Protein AF-A0A6I5ZPF4-F1 (afdb_monomer_lite)

Sequence (129 aa):
MEYKELKGLLEGSLQVRPANVLVYATSNRRHLVKEFFADRAPNAGGEVRLQDTVQEKLSLAERFGLTVIFPSPDQEQYLAIVGELARKAGLQMEPAELRRRALQWALYHNGASGRTARQFVDYLRGELE

Organism: NCBI:txid55779

Structure (mmCIF, N/CA/C/O backbone):
data_AF-A0A6I5ZPF4-F1
#
_entry.id   AF-A0A6I5ZPF4-F1
#
loop_
_atom_site.group_PDB
_atom_site.id
_atom_site.type_symbol
_atom_site.label_atom_id
_atom_site.label_alt_id
_atom_site.label_comp_id
_atom_site.label_asym_id
_atom_site.label_entity_id
_atom_site.label_seq_id
_atom_site.pdbx_PDB_ins_code
_atom_site.Cartn_x
_atom_site.Cartn_y
_atom_site.Cartn_z
_atom_site.occupancy
_atom_site.B_iso_or_equiv
_atom_site.auth_seq_id
_atom_site.auth_comp_id
_atom_site.auth_asym_id
_atom_site.auth_atom_id
_atom_site.pdbx_PDB_model_num
ATOM 1 N N . MET A 1 1 ? 18.914 -17.293 -15.588 1.00 48.62 1 MET A N 1
ATOM 2 C CA . MET A 1 1 ? 18.302 -17.122 -16.922 1.00 48.62 1 MET A CA 1
ATOM 3 C C . MET A 1 1 ? 17.202 -16.049 -16.964 1.00 48.62 1 MET A C 1
ATOM 5 O O . MET A 1 1 ? 16.633 -15.840 -18.013 1.00 48.62 1 MET A O 1
ATOM 9 N N . GLU A 1 2 ? 16.944 -15.269 -15.907 1.00 61.19 2 GLU A N 1
ATOM 10 C CA . GLU A 1 2 ? 15.644 -14.575 -15.781 1.00 61.19 2 GLU A CA 1
ATOM 11 C C . GLU A 1 2 ? 15.471 -13.220 -16.513 1.00 61.19 2 GLU A C 1
ATOM 13 O O . GLU A 1 2 ? 14.384 -12.916 -16.990 1.00 61.19 2 GLU A O 1
ATOM 18 N N . TYR A 1 3 ? 16.510 -12.379 -16.623 1.00 59.78 3 TYR A N 1
ATOM 19 C CA . TYR A 1 3 ? 16.335 -10.986 -17.086 1.00 59.78 3 TYR A CA 1
ATOM 20 C C . TYR A 1 3 ? 16.505 -10.792 -18.596 1.00 59.78 3 TYR A C 1
ATOM 22 O O . TYR A 1 3 ? 15.802 -9.978 -19.191 1.00 59.78 3 TYR A O 1
ATOM 30 N N . LYS A 1 4 ? 17.415 -11.537 -19.237 1.00 62.44 4 LYS A N 1
ATOM 31 C CA . LYS A 1 4 ? 17.685 -11.412 -20.683 1.00 62.44 4 LYS A CA 1
ATOM 32 C C . LYS A 1 4 ? 16.504 -11.877 -21.538 1.00 62.44 4 LYS A C 1
ATOM 34 O O . LYS A 1 4 ? 16.214 -11.259 -22.558 1.00 62.44 4 LYS A O 1
ATOM 39 N N . GLU A 1 5 ? 15.795 -12.907 -21.091 1.00 64.88 5 GLU A N 1
ATOM 40 C CA . GLU A 1 5 ? 14.594 -13.421 -21.759 1.00 64.88 5 GLU A CA 1
ATOM 41 C C . GLU A 1 5 ? 13.425 -12.434 -21.636 1.00 64.88 5 GLU A C 1
ATOM 43 O O . GLU A 1 5 ? 12.811 -12.072 -22.640 1.00 64.88 5 GLU A O 1
ATOM 48 N N . LEU A 1 6 ? 13.181 -11.905 -20.429 1.00 67.44 6 LEU A N 1
ATOM 49 C CA . LEU A 1 6 ? 12.163 -10.875 -20.193 1.00 67.44 6 LEU A CA 1
ATOM 50 C C . LEU A 1 6 ? 12.456 -9.589 -20.980 1.00 67.44 6 LEU A C 1
ATOM 52 O O . LEU A 1 6 ? 11.548 -8.964 -21.527 1.00 67.44 6 LEU A O 1
ATOM 56 N N . LYS A 1 7 ? 13.736 -9.215 -21.072 1.00 68.12 7 LYS A N 1
ATOM 57 C CA . LYS A 1 7 ? 14.212 -8.100 -21.890 1.00 68.12 7 LYS A CA 1
ATOM 58 C C . LYS A 1 7 ? 13.831 -8.326 -23.358 1.00 68.12 7 LYS A C 1
ATOM 60 O O . LYS A 1 7 ? 13.097 -7.510 -23.910 1.00 68.12 7 LYS A O 1
ATOM 65 N N . GLY A 1 8 ? 14.221 -9.456 -23.947 1.00 66.06 8 GLY A N 1
ATOM 66 C CA . GLY A 1 8 ? 13.899 -9.787 -25.339 1.00 66.06 8 GLY A CA 1
ATOM 67 C C . GLY A 1 8 ? 12.395 -9.848 -25.647 1.00 66.06 8 GLY A C 1
ATOM 68 O O . GLY A 1 8 ? 11.962 -9.417 -26.716 1.00 66.06 8 GLY A O 1
ATOM 69 N N . LEU A 1 9 ? 11.580 -10.294 -24.685 1.00 68.38 9 LEU A N 1
ATOM 70 C CA . LEU A 1 9 ? 10.116 -10.259 -24.784 1.00 68.38 9 LEU A CA 1
ATOM 71 C C . LEU A 1 9 ? 9.555 -8.828 -24.798 1.00 68.38 9 LEU A C 1
ATOM 73 O O . LEU A 1 9 ? 8.663 -8.528 -25.588 1.00 68.38 9 LEU A O 1
ATOM 77 N N . LEU A 1 10 ? 10.074 -7.929 -23.955 1.00 70.06 10 LEU A N 1
ATOM 78 C CA . LEU A 1 10 ? 9.630 -6.528 -23.900 1.00 70.06 10 LEU A CA 1
ATOM 79 C C . LEU A 1 10 ? 10.082 -5.701 -25.111 1.00 70.06 10 LEU A C 1
ATOM 81 O O . LEU A 1 10 ? 9.389 -4.764 -25.494 1.00 70.06 10 LEU A O 1
ATOM 85 N N . GLU A 1 11 ? 11.224 -6.045 -25.709 1.00 66.69 11 GLU A N 1
ATOM 86 C CA . GLU A 1 11 ? 11.737 -5.440 -26.951 1.00 66.69 11 GLU A CA 1
ATOM 87 C C . GLU A 1 11 ? 10.955 -5.869 -28.196 1.00 66.69 11 GLU A C 1
ATOM 89 O O . GLU A 1 11 ? 11.092 -5.248 -29.246 1.00 66.69 11 GLU A O 1
ATOM 94 N N . GLY A 1 12 ? 10.173 -6.949 -28.103 1.00 59.12 12 GLY A N 1
ATOM 95 C CA . GLY A 1 12 ? 9.539 -7.572 -29.261 1.00 59.12 12 GLY A CA 1
ATOM 96 C C . GLY A 1 12 ? 10.537 -8.209 -30.238 1.00 59.12 12 GLY A C 1
ATOM 97 O O . GLY A 1 12 ? 10.170 -8.514 -31.369 1.00 59.12 12 GLY A O 1
ATOM 98 N N . SER A 1 13 ? 11.797 -8.402 -29.823 1.00 56.91 13 SER A N 1
ATOM 99 C CA . SER A 1 13 ? 12.874 -8.925 -30.675 1.00 56.91 13 SER A CA 1
ATOM 100 C C . SER A 1 13 ? 12.805 -10.441 -30.856 1.00 56.91 13 SER A C 1
ATOM 102 O O . SER A 1 13 ? 13.261 -10.953 -31.874 1.00 56.91 13 SER A O 1
ATOM 104 N N . LEU A 1 14 ? 12.205 -11.158 -29.897 1.00 58.59 14 LEU A N 1
ATOM 105 C CA . LEU A 1 14 ? 11.937 -12.595 -30.009 1.00 58.59 14 LEU A CA 1
ATOM 106 C C . LEU A 1 14 ? 10.555 -12.909 -30.600 1.00 58.59 14 LEU A C 1
ATOM 108 O O . LEU A 1 14 ? 10.432 -13.892 -31.325 1.00 58.59 14 LEU A O 1
ATOM 112 N N . GLN A 1 15 ? 9.525 -12.103 -30.308 1.00 58.88 15 GLN A N 1
ATOM 113 C CA . GLN A 1 15 ? 8.162 -12.246 -30.843 1.00 58.88 15 GLN A CA 1
ATOM 114 C C . GLN A 1 15 ? 7.431 -10.895 -30.840 1.00 58.88 15 GLN A C 1
ATOM 116 O O . GLN A 1 15 ? 7.623 -10.087 -29.934 1.00 58.88 15 GLN A O 1
ATOM 121 N N . VAL A 1 16 ? 6.544 -10.664 -31.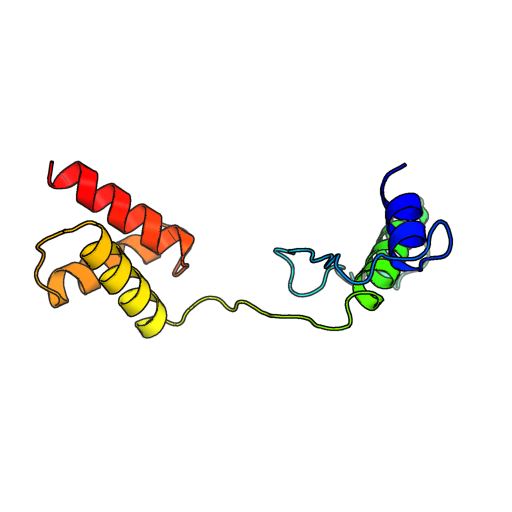816 1.00 63.25 16 VAL A N 1
ATOM 122 C CA . VAL A 1 16 ? 5.677 -9.473 -31.850 1.00 63.25 16 VAL A CA 1
ATOM 123 C C . VAL A 1 16 ? 4.739 -9.489 -30.641 1.00 63.25 16 VAL A C 1
ATOM 125 O O . VAL A 1 16 ? 4.007 -10.456 -30.431 1.00 63.25 16 VAL A O 1
ATOM 128 N N . ARG A 1 17 ? 4.729 -8.408 -29.852 1.00 67.06 17 ARG A N 1
ATOM 129 C CA . ARG A 1 17 ? 3.822 -8.272 -28.706 1.00 67.06 17 ARG A CA 1
ATOM 130 C C . ARG A 1 17 ? 2.364 -8.175 -29.195 1.00 67.06 17 ARG A C 1
ATOM 132 O O . ARG A 1 17 ? 2.059 -7.255 -29.955 1.00 67.06 17 ARG A O 1
ATOM 139 N N . PRO A 1 18 ? 1.451 -9.064 -28.757 1.00 78.38 18 PRO A N 1
ATOM 140 C CA . PRO A 1 18 ? 0.046 -9.003 -29.153 1.00 78.38 18 PRO A CA 1
ATOM 141 C C . PRO A 1 18 ? -0.616 -7.692 -28.709 1.00 78.38 18 PRO A C 1
ATOM 143 O O . PRO A 1 18 ? -0.362 -7.205 -27.605 1.00 78.38 18 PRO A O 1
ATOM 146 N N . ALA A 1 19 ? -1.512 -7.146 -29.538 1.00 79.31 19 ALA A N 1
ATOM 147 C CA . ALA A 1 19 ? -2.177 -5.862 -29.279 1.00 79.31 19 ALA A CA 1
ATOM 148 C C . ALA A 1 19 ? -3.059 -5.856 -28.012 1.00 79.31 19 ALA A C 1
ATOM 150 O O . ALA A 1 19 ? -3.346 -4.802 -27.453 1.00 79.31 19 ALA A O 1
ATOM 151 N N . ASN A 1 20 ? -3.476 -7.030 -27.541 1.00 87.44 20 ASN A N 1
ATOM 152 C CA . ASN A 1 20 ? -4.338 -7.227 -26.378 1.00 87.44 20 ASN A CA 1
ATOM 153 C C . ASN A 1 20 ? -3.571 -7.585 -25.089 1.00 87.44 20 ASN A C 1
ATOM 155 O O . ASN A 1 20 ? -4.193 -8.019 -24.121 1.00 87.44 20 ASN A O 1
ATOM 159 N N . VAL A 1 21 ? -2.240 -7.435 -25.058 1.00 82.06 21 VAL A N 1
ATOM 160 C CA . VAL A 1 21 ? -1.409 -7.808 -23.900 1.00 82.06 21 VAL A CA 1
ATOM 161 C C . VAL A 1 21 ? -0.723 -6.590 -23.274 1.00 82.06 21 VAL A C 1
ATOM 163 O O . VAL A 1 21 ? 0.135 -5.934 -23.879 1.00 82.06 21 VAL A O 1
ATOM 166 N N . LEU A 1 22 ? -1.038 -6.332 -22.000 1.00 82.44 22 LEU A N 1
ATOM 167 C CA . LEU A 1 22 ? -0.370 -5.332 -21.167 1.00 82.44 22 LEU A CA 1
ATOM 168 C C . LEU A 1 22 ? 0.560 -6.001 -20.146 1.00 82.44 22 LEU A C 1
ATOM 170 O O . LEU A 1 22 ? 0.116 -6.805 -19.334 1.00 82.44 22 LEU A O 1
ATOM 174 N N . VAL A 1 23 ? 1.843 -5.635 -20.164 1.00 80.81 23 VAL A N 1
ATOM 175 C CA . VAL A 1 23 ? 2.817 -6.029 -19.138 1.00 80.81 23 VAL A CA 1
ATOM 176 C C . VAL A 1 23 ? 3.000 -4.867 -18.169 1.00 80.81 23 VAL A C 1
ATOM 178 O O . VAL A 1 23 ? 3.311 -3.755 -18.597 1.00 80.81 23 VAL A O 1
ATOM 181 N N . TYR A 1 24 ? 2.832 -5.126 -16.875 1.00 84.81 24 TYR A N 1
ATOM 182 C CA . TYR A 1 24 ? 3.158 -4.193 -15.800 1.00 84.81 24 TYR A CA 1
ATOM 183 C C . TYR A 1 24 ? 4.012 -4.897 -14.746 1.00 84.81 24 TYR A C 1
ATOM 185 O O . TYR A 1 24 ? 3.944 -6.114 -14.581 1.00 84.81 24 TYR A O 1
ATOM 193 N N . ALA A 1 25 ? 4.820 -4.123 -14.032 1.00 82.25 25 ALA A N 1
ATOM 194 C CA . ALA A 1 25 ? 5.645 -4.603 -12.935 1.00 82.25 25 ALA A CA 1
ATOM 195 C C . ALA A 1 25 ? 5.453 -3.690 -11.722 1.00 82.25 25 ALA A C 1
ATOM 197 O O . ALA A 1 25 ? 5.259 -2.484 -11.864 1.00 82.25 25 ALA A O 1
ATOM 198 N N . THR A 1 26 ? 5.513 -4.261 -10.522 1.00 82.75 26 THR A N 1
ATOM 199 C CA . THR A 1 26 ? 5.438 -3.511 -9.262 1.00 82.75 26 THR A CA 1
ATOM 200 C C . THR A 1 26 ? 6.773 -3.580 -8.535 1.00 82.75 26 THR A C 1
ATOM 202 O O . THR A 1 26 ? 7.372 -4.650 -8.450 1.00 82.75 26 THR A O 1
ATOM 205 N N . SER A 1 27 ? 7.219 -2.466 -7.959 1.00 75.69 27 SER A N 1
ATOM 206 C CA . SER A 1 27 ? 8.454 -2.388 -7.174 1.00 75.69 27 SER A CA 1
ATOM 207 C C . SER A 1 27 ? 8.194 -1.674 -5.852 1.00 75.69 27 SER A C 1
ATOM 209 O O . SER A 1 27 ? 7.604 -0.599 -5.829 1.00 75.69 27 SER A O 1
ATOM 211 N N . ASN A 1 28 ? 8.707 -2.232 -4.752 1.00 69.00 28 ASN A N 1
ATOM 212 C CA . ASN A 1 28 ? 8.723 -1.563 -3.443 1.00 69.00 28 ASN A CA 1
ATOM 213 C C . ASN A 1 28 ? 9.859 -0.531 -3.314 1.00 69.00 28 ASN A C 1
ATOM 215 O O . ASN A 1 28 ? 10.077 0.026 -2.240 1.00 69.00 28 ASN A O 1
ATOM 219 N N . ARG A 1 29 ? 10.632 -0.298 -4.381 1.00 63.38 29 ARG A N 1
ATOM 220 C CA . ARG A 1 29 ? 11.712 0.690 -4.418 1.00 63.38 29 ARG A CA 1
ATOM 221 C C . ARG A 1 29 ? 11.370 1.785 -5.421 1.00 63.38 29 ARG A C 1
ATOM 223 O O . ARG A 1 29 ? 11.112 1.481 -6.584 1.00 63.38 29 ARG A O 1
ATOM 230 N N . ARG A 1 30 ? 11.421 3.043 -4.957 1.00 54.84 30 ARG A N 1
ATOM 231 C CA . ARG A 1 30 ? 11.175 4.267 -5.749 1.00 54.84 30 ARG A CA 1
ATOM 232 C C . ARG A 1 30 ? 12.116 4.379 -6.959 1.00 54.84 30 ARG A C 1
ATOM 234 O O . ARG A 1 30 ? 11.716 4.889 -7.994 1.00 54.84 30 ARG A O 1
ATOM 241 N N . HIS A 1 31 ? 13.320 3.825 -6.835 1.00 56.28 31 HIS A N 1
ATOM 242 C CA . HIS A 1 31 ? 14.228 3.540 -7.941 1.00 56.28 31 HIS A CA 1
ATOM 243 C C . HIS A 1 31 ? 14.458 2.026 -7.970 1.00 56.28 31 HIS A C 1
ATOM 245 O O . HIS A 1 31 ? 14.769 1.438 -6.931 1.00 56.28 31 HIS A O 1
ATOM 251 N N . LEU A 1 32 ? 14.314 1.371 -9.129 1.00 50.59 32 LEU A N 1
ATOM 252 C CA . LEU A 1 32 ? 14.584 -0.074 -9.261 1.00 50.59 32 LEU A CA 1
ATOM 253 C C . LEU A 1 32 ? 16.038 -0.435 -8.869 1.00 50.59 32 LEU A C 1
ATOM 255 O O . LEU A 1 32 ? 16.345 -1.589 -8.558 1.00 50.59 32 LEU A O 1
ATOM 259 N N . VAL A 1 33 ? 16.911 0.573 -8.837 1.00 48.94 33 VAL A N 1
ATOM 260 C CA . VAL A 1 33 ? 18.353 0.511 -8.623 1.00 48.94 33 VAL A CA 1
ATOM 261 C C . VAL A 1 33 ? 18.746 1.509 -7.522 1.00 48.94 33 VAL A C 1
ATOM 263 O O . VAL A 1 33 ? 18.282 2.645 -7.531 1.00 48.94 33 VAL A O 1
ATOM 266 N N . LYS A 1 34 ? 19.591 1.095 -6.566 1.00 45.47 34 LYS A N 1
ATOM 267 C CA . LYS A 1 34 ? 20.326 2.023 -5.688 1.00 45.47 34 LYS A CA 1
ATOM 268 C C . LYS A 1 34 ? 21.628 2.389 -6.400 1.00 45.47 34 LYS A C 1
ATOM 270 O O . LYS A 1 34 ? 22.373 1.474 -6.724 1.00 45.47 34 LYS A O 1
ATOM 275 N N . G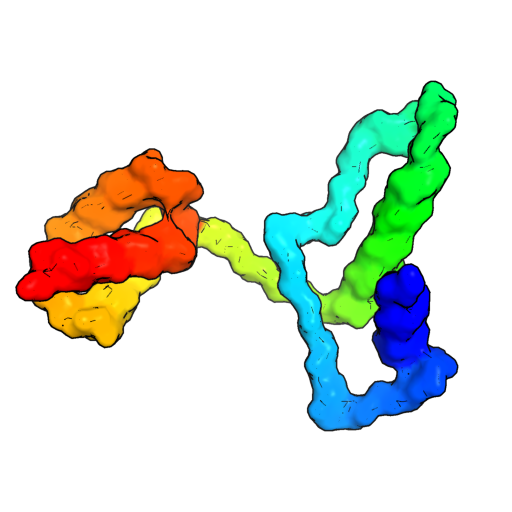LU A 1 35 ? 21.912 3.671 -6.588 1.00 48.97 35 GLU A N 1
ATOM 276 C CA . GLU A 1 35 ? 23.285 4.135 -6.814 1.00 48.97 35 GLU A CA 1
ATOM 277 C C . GLU A 1 35 ? 23.960 4.215 -5.437 1.00 48.97 35 GLU A C 1
ATOM 279 O O . GLU A 1 35 ? 23.513 4.981 -4.577 1.00 48.97 35 GLU A O 1
ATOM 284 N N . PHE A 1 36 ? 24.977 3.395 -5.163 1.00 51.78 36 PHE A N 1
ATOM 285 C CA . PHE A 1 36 ? 25.789 3.576 -3.962 1.00 51.78 36 PHE A CA 1
ATOM 286 C C . PHE A 1 36 ? 26.978 4.474 -4.299 1.00 51.78 36 PHE A C 1
ATOM 288 O O . PHE A 1 36 ? 27.628 4.316 -5.324 1.00 51.78 36 PHE A O 1
ATOM 295 N N . PHE A 1 37 ? 27.322 5.402 -3.405 1.00 44.16 37 PHE A N 1
ATOM 296 C CA . PHE A 1 37 ? 28.518 6.241 -3.566 1.00 44.16 37 PHE A CA 1
ATOM 297 C C . PHE A 1 37 ? 29.825 5.425 -3.656 1.00 44.16 37 PHE A C 1
ATOM 299 O O . PHE A 1 37 ? 30.808 5.924 -4.196 1.00 44.16 37 PHE A O 1
ATOM 306 N N . ALA A 1 38 ? 29.819 4.173 -3.180 1.00 51.84 38 ALA A N 1
ATOM 307 C CA . ALA A 1 38 ? 30.915 3.218 -3.344 1.00 51.84 38 ALA A CA 1
ATOM 308 C C . ALA A 1 38 ? 31.118 2.768 -4.806 1.00 51.84 38 ALA A C 1
ATOM 310 O O . ALA A 1 38 ? 32.249 2.507 -5.191 1.00 51.84 38 ALA A O 1
ATOM 311 N N . ASP A 1 39 ? 30.078 2.798 -5.651 1.00 48.78 39 ASP A N 1
ATOM 312 C CA . ASP A 1 39 ? 30.163 2.419 -7.074 1.00 48.78 39 ASP A CA 1
ATOM 313 C C . ASP A 1 39 ? 31.017 3.399 -7.910 1.00 48.78 39 ASP A C 1
ATOM 315 O O . ASP A 1 39 ? 31.287 3.147 -9.083 1.00 48.78 39 ASP A O 1
ATOM 319 N N . ARG A 1 40 ? 31.432 4.536 -7.327 1.00 49.00 40 ARG A N 1
ATOM 320 C CA . ARG A 1 40 ? 32.317 5.533 -7.957 1.00 49.00 40 ARG A CA 1
ATOM 321 C C . ARG A 1 40 ? 33.796 5.344 -7.613 1.00 49.00 40 ARG A C 1
ATOM 323 O O . ARG A 1 40 ? 34.625 6.066 -8.165 1.00 49.00 40 ARG A O 1
ATOM 330 N N . ALA A 1 41 ? 34.139 4.425 -6.709 1.00 48.53 41 ALA A N 1
ATOM 331 C CA . ALA A 1 41 ? 35.526 4.126 -6.382 1.00 48.53 41 ALA A CA 1
ATOM 332 C C . ALA A 1 41 ? 36.007 2.957 -7.257 1.00 48.53 41 ALA A C 1
ATOM 334 O O . ALA A 1 41 ? 35.456 1.864 -7.158 1.00 48.53 41 ALA A O 1
ATOM 335 N N . PRO A 1 42 ? 37.021 3.141 -8.120 1.00 46.31 42 PRO A N 1
ATOM 336 C CA . PRO A 1 42 ? 37.650 2.001 -8.753 1.00 46.31 42 PRO A CA 1
ATOM 337 C C . PRO A 1 42 ? 38.393 1.250 -7.645 1.00 46.31 42 PRO A C 1
ATOM 339 O O . PRO A 1 42 ? 39.157 1.869 -6.904 1.00 46.31 42 PRO A O 1
ATOM 342 N N . ASN A 1 43 ? 38.206 -0.067 -7.573 1.00 51.25 43 ASN A N 1
ATOM 343 C CA . ASN A 1 43 ? 39.045 -1.040 -6.857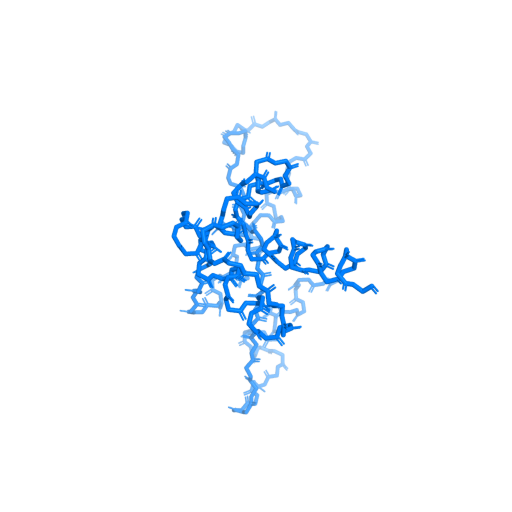 1.00 51.25 43 ASN A CA 1
ATOM 344 C C . ASN A 1 43 ? 38.469 -1.604 -5.542 1.00 51.25 43 ASN A C 1
ATOM 346 O O . ASN A 1 43 ? 39.013 -1.353 -4.467 1.00 51.25 43 ASN A O 1
ATOM 350 N N . ALA A 1 44 ? 37.513 -2.535 -5.632 1.00 47.31 44 ALA A N 1
ATOM 351 C CA . ALA A 1 44 ? 37.433 -3.641 -4.672 1.00 47.31 44 ALA A CA 1
ATOM 352 C C . ALA A 1 44 ? 36.867 -4.940 -5.285 1.00 47.31 44 ALA A C 1
ATOM 354 O O . ALA A 1 44 ? 35.747 -5.342 -5.000 1.00 47.31 44 ALA A O 1
ATOM 355 N N . GLY A 1 45 ? 37.660 -5.626 -6.122 1.00 46.59 45 GLY A N 1
ATOM 356 C CA . GLY A 1 45 ? 37.775 -7.102 -6.200 1.00 46.59 45 GLY A CA 1
ATOM 357 C C . GLY A 1 45 ? 36.546 -8.014 -6.407 1.00 46.59 45 GLY A C 1
ATOM 358 O O . GLY A 1 45 ? 36.720 -9.229 -6.451 1.00 46.59 45 GLY A O 1
ATOM 359 N N . GLY A 1 46 ? 35.328 -7.489 -6.547 1.00 49.16 46 GLY A N 1
ATOM 360 C CA . GLY A 1 46 ? 34.088 -8.268 -6.685 1.00 49.16 46 GLY A CA 1
ATOM 361 C C . GLY A 1 46 ? 32.885 -7.478 -7.225 1.00 49.16 46 GLY A C 1
ATOM 362 O O . GLY A 1 46 ? 31.802 -8.041 -7.376 1.00 49.16 46 GLY A O 1
ATOM 363 N N . GLU A 1 47 ? 33.073 -6.194 -7.547 1.00 51.47 47 GLU A N 1
ATOM 364 C CA . GLU A 1 47 ? 32.017 -5.217 -7.869 1.00 51.47 47 GLU A CA 1
ATOM 365 C C . GLU A 1 47 ? 31.456 -5.309 -9.297 1.00 51.47 47 GLU A C 1
ATOM 367 O O . GLU A 1 47 ? 30.326 -4.881 -9.531 1.00 51.47 47 GLU A O 1
ATOM 372 N N . VAL A 1 48 ? 32.176 -5.929 -10.241 1.00 52.44 48 VAL A N 1
ATOM 373 C CA . VAL A 1 48 ? 31.764 -6.001 -11.661 1.00 52.44 48 VAL A CA 1
ATOM 374 C C . VAL A 1 48 ? 30.370 -6.627 -11.816 1.00 52.44 48 VAL A C 1
ATOM 376 O O . VAL A 1 48 ? 29.504 -6.074 -12.485 1.00 52.44 48 VAL A O 1
ATOM 379 N N . ARG A 1 49 ? 30.086 -7.722 -11.093 1.00 54.47 49 ARG A N 1
ATOM 380 C CA . ARG A 1 49 ? 28.769 -8.388 -11.146 1.00 54.47 49 ARG A CA 1
ATOM 381 C C . ARG A 1 49 ? 27.638 -7.541 -10.553 1.00 54.47 49 ARG A C 1
ATOM 383 O O . ARG A 1 49 ? 26.481 -7.705 -10.945 1.00 54.47 49 ARG A O 1
ATOM 390 N N . LEU A 1 50 ? 27.945 -6.671 -9.590 1.00 54.62 50 LEU A N 1
ATOM 391 C CA . LEU A 1 50 ? 26.957 -5.798 -8.960 1.00 54.62 50 LEU A CA 1
ATOM 392 C C . LEU A 1 50 ? 26.581 -4.651 -9.906 1.00 54.62 50 LEU A C 1
ATOM 394 O O . LEU A 1 50 ? 25.391 -4.406 -10.103 1.00 54.62 50 LEU A O 1
ATOM 398 N N . GLN A 1 51 ? 27.578 -4.026 -10.542 1.00 58.22 51 GLN A N 1
ATOM 399 C CA . GLN A 1 51 ? 27.380 -2.984 -11.554 1.00 58.22 51 GLN A CA 1
ATOM 400 C C . GLN A 1 51 ? 26.631 -3.513 -12.787 1.00 58.22 51 GLN A C 1
ATOM 402 O O . GLN A 1 51 ? 25.681 -2.869 -13.235 1.00 58.22 51 GLN A O 1
ATOM 407 N N . ASP A 1 52 ? 26.949 -4.723 -13.259 1.00 60.59 52 ASP A N 1
ATOM 408 C CA . ASP A 1 52 ? 26.207 -5.386 -14.343 1.00 60.59 52 ASP A CA 1
ATOM 409 C C . ASP A 1 52 ? 24.730 -5.597 -13.970 1.00 60.59 52 ASP A C 1
ATOM 411 O O . ASP A 1 52 ? 23.822 -5.277 -14.737 1.00 60.59 52 ASP A O 1
ATOM 415 N N . THR A 1 53 ? 24.463 -6.063 -12.744 1.00 63.56 53 THR A N 1
ATOM 416 C CA . THR A 1 53 ? 23.092 -6.279 -12.242 1.00 63.56 53 THR A CA 1
ATOM 417 C C . THR A 1 53 ? 22.307 -4.967 -12.133 1.00 63.56 53 THR A C 1
ATOM 419 O O . THR A 1 53 ? 21.090 -4.931 -12.339 1.00 63.56 53 THR A O 1
ATOM 422 N N . VAL A 1 54 ? 22.989 -3.880 -11.772 1.00 64.62 54 VAL A N 1
ATOM 423 C CA . VAL A 1 54 ? 22.432 -2.527 -11.690 1.00 64.62 54 VAL A CA 1
ATOM 424 C C . VAL A 1 54 ? 22.060 -2.020 -13.084 1.00 64.62 54 VAL A C 1
ATOM 426 O O . VAL A 1 54 ? 20.912 -1.616 -13.290 1.00 64.62 54 VAL A O 1
ATOM 429 N N . GLN A 1 55 ? 22.982 -2.093 -14.045 1.00 64.44 55 GLN A N 1
ATOM 430 C CA . GLN A 1 55 ? 22.730 -1.653 -15.416 1.00 64.44 55 GLN A CA 1
ATOM 431 C C . GLN A 1 55 ? 21.638 -2.482 -16.102 1.00 64.44 55 GLN A C 1
ATOM 433 O O . GLN A 1 55 ? 20.772 -1.921 -16.776 1.00 64.44 55 GLN A O 1
ATOM 438 N N . GLU A 1 56 ? 21.598 -3.800 -15.881 1.00 65.94 56 GLU A N 1
ATOM 439 C CA . GLU A 1 56 ? 20.538 -4.653 -16.427 1.00 65.94 56 GLU A CA 1
ATOM 440 C C . GLU A 1 56 ? 19.148 -4.244 -15.908 1.00 65.94 56 GLU A C 1
ATOM 442 O O . GLU A 1 56 ? 18.216 -4.111 -16.707 1.00 65.94 56 GLU A O 1
ATOM 447 N N . LYS A 1 57 ? 19.004 -3.956 -14.605 1.00 67.75 57 LYS A N 1
ATOM 448 C CA . LYS A 1 57 ? 17.741 -3.483 -14.003 1.00 67.75 57 LYS A CA 1
ATOM 449 C C . LYS A 1 57 ? 17.318 -2.109 -14.506 1.00 67.75 57 LYS A C 1
ATOM 451 O O . LYS A 1 57 ? 16.124 -1.894 -14.716 1.00 67.75 57 LYS A O 1
ATOM 456 N N . LEU A 1 58 ? 18.272 -1.200 -14.704 1.00 70.31 58 LEU A N 1
ATOM 457 C CA . LEU A 1 58 ? 18.004 0.119 -15.273 1.00 70.31 58 LEU A CA 1
ATOM 458 C C . LEU A 1 58 ? 17.464 -0.021 -16.706 1.00 70.31 58 LEU A C 1
ATOM 460 O O . LEU A 1 58 ? 16.393 0.496 -17.012 1.00 70.31 58 LEU A O 1
ATOM 464 N N . SER A 1 59 ? 18.122 -0.849 -17.527 1.00 71.06 59 SER A N 1
ATOM 465 C CA . SER A 1 59 ? 17.716 -1.112 -18.918 1.00 71.06 59 SER A CA 1
ATOM 466 C C . SER A 1 59 ? 16.351 -1.803 -19.054 1.00 71.06 59 SER A C 1
ATOM 468 O O . SER A 1 59 ? 15.715 -1.741 -20.109 1.00 71.06 59 SER A O 1
ATOM 470 N N . LEU A 1 60 ? 15.901 -2.496 -18.001 1.00 72.38 60 LEU A N 1
ATOM 471 C CA . LEU A 1 60 ? 14.561 -3.070 -17.917 1.00 72.38 60 LEU A CA 1
ATOM 472 C C . LEU A 1 60 ? 13.528 -2.007 -17.520 1.00 72.38 60 LEU A C 1
ATOM 474 O O . LEU A 1 60 ? 12.456 -1.953 -18.117 1.00 72.38 60 LEU A O 1
ATOM 478 N N . ALA A 1 61 ? 13.845 -1.165 -16.532 1.00 72.56 61 ALA A N 1
ATOM 479 C CA . ALA A 1 61 ? 12.957 -0.108 -16.053 1.00 72.56 61 ALA A CA 1
ATOM 480 C C . ALA A 1 61 ? 12.618 0.911 -17.155 1.00 72.56 61 ALA A C 1
ATOM 482 O O . ALA A 1 61 ? 11.459 1.294 -17.283 1.00 72.56 61 ALA A O 1
ATOM 483 N N . GLU A 1 62 ? 13.589 1.273 -18.001 1.00 73.88 62 GLU A N 1
ATOM 484 C CA . GLU A 1 62 ? 13.406 2.191 -19.140 1.00 73.88 62 GLU A CA 1
ATOM 485 C C . GLU A 1 62 ? 12.362 1.715 -20.170 1.00 73.88 62 GLU A C 1
ATOM 487 O O . GLU A 1 62 ? 11.845 2.516 -20.944 1.00 73.88 62 GLU A O 1
ATOM 492 N N . ARG A 1 63 ? 11.997 0.425 -20.172 1.00 78.19 63 ARG A N 1
ATOM 493 C CA . ARG A 1 63 ? 10.984 -0.144 -21.087 1.00 78.19 63 ARG A CA 1
ATOM 494 C C . ARG A 1 63 ? 9.556 0.041 -20.602 1.00 78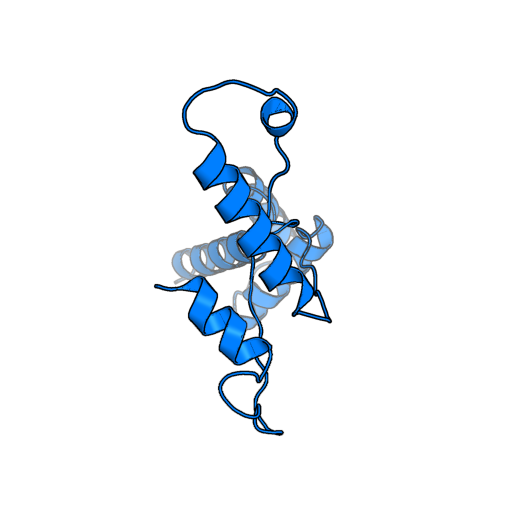.19 63 ARG A C 1
ATOM 496 O O . ARG A 1 63 ? 8.611 -0.200 -21.354 1.00 78.19 63 ARG A O 1
ATOM 503 N N . PHE A 1 64 ? 9.384 0.453 -19.353 1.00 79.19 64 PHE A N 1
ATOM 504 C CA . PHE A 1 64 ? 8.088 0.812 -18.807 1.00 79.19 64 PHE A CA 1
ATOM 505 C C . PHE A 1 64 ? 7.889 2.318 -18.988 1.00 79.19 64 PHE A C 1
ATOM 507 O O . PHE A 1 64 ? 8.272 3.121 -18.144 1.00 79.19 64 PHE A O 1
ATOM 514 N N . GLY A 1 65 ? 7.264 2.701 -20.106 1.00 79.81 65 GLY A N 1
ATOM 515 C CA . GLY A 1 65 ? 7.035 4.110 -20.462 1.00 79.81 65 GLY A CA 1
ATOM 516 C C . GLY A 1 65 ? 6.066 4.869 -19.543 1.00 79.81 65 GLY A C 1
ATOM 517 O O . GLY A 1 65 ? 5.956 6.086 -19.650 1.00 79.81 65 GLY A O 1
ATOM 518 N N . LEU A 1 66 ? 5.372 4.176 -18.634 1.00 84.00 66 LEU A N 1
ATOM 519 C CA . LEU A 1 66 ? 4.517 4.778 -17.613 1.00 84.00 66 LEU A CA 1
ATOM 520 C C . LEU A 1 66 ? 4.902 4.244 -16.234 1.00 84.00 66 LEU A C 1
ATOM 522 O O . LEU A 1 66 ? 4.904 3.036 -16.005 1.00 84.00 66 LEU A O 1
ATOM 526 N N . THR A 1 67 ? 5.162 5.162 -15.305 1.00 83.31 67 THR A N 1
ATOM 527 C CA . THR A 1 67 ? 5.424 4.846 -13.898 1.00 83.31 67 THR A CA 1
ATOM 528 C C . THR A 1 67 ? 4.344 5.470 -13.024 1.00 83.31 67 THR A C 1
ATOM 530 O O . THR A 1 67 ? 4.137 6.681 -13.055 1.00 83.31 67 THR A O 1
ATOM 533 N N . VAL A 1 68 ? 3.674 4.642 -12.219 1.00 86.31 68 VAL A N 1
ATOM 534 C CA . VAL A 1 68 ? 2.681 5.077 -11.227 1.00 86.31 68 VAL A CA 1
ATOM 535 C C . VAL A 1 68 ? 3.269 4.885 -9.834 1.00 86.31 68 VAL A C 1
ATOM 537 O O . VAL A 1 68 ? 3.735 3.797 -9.496 1.00 86.31 68 VAL A O 1
ATOM 540 N N . ILE A 1 69 ? 3.264 5.947 -9.029 1.00 85.88 69 ILE A N 1
ATOM 541 C CA . ILE A 1 69 ? 3.872 5.957 -7.696 1.00 85.88 69 ILE A CA 1
ATOM 542 C C . ILE A 1 69 ? 2.773 5.940 -6.636 1.00 85.88 69 ILE A C 1
ATOM 544 O O . ILE A 1 69 ? 1.840 6.737 -6.688 1.00 8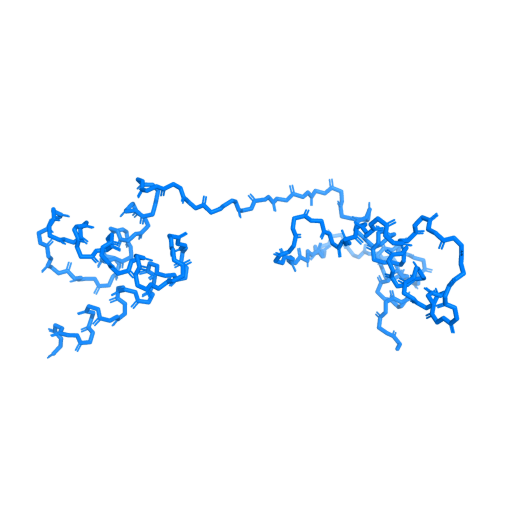5.88 69 ILE A O 1
ATOM 548 N N . PHE A 1 70 ? 2.935 5.070 -5.640 1.00 86.50 70 PHE A N 1
ATOM 549 C CA . PHE A 1 70 ? 2.067 4.985 -4.468 1.00 86.50 70 PHE A CA 1
ATOM 550 C C . PHE A 1 70 ? 2.836 5.492 -3.239 1.00 86.50 70 PHE A C 1
ATOM 552 O O . PHE A 1 70 ? 3.576 4.716 -2.629 1.00 86.50 70 PHE A O 1
ATOM 559 N N . PRO A 1 71 ? 2.761 6.795 -2.903 1.00 87.19 71 PRO A N 1
ATOM 560 C CA . PRO A 1 71 ? 3.381 7.305 -1.686 1.00 87.19 71 PRO A CA 1
ATOM 561 C C . PRO A 1 71 ? 2.681 6.743 -0.443 1.00 87.19 71 PRO A C 1
ATOM 563 O O . PRO A 1 71 ? 1.522 6.328 -0.500 1.00 87.19 71 PRO A O 1
ATOM 566 N N . SER A 1 72 ? 3.385 6.748 0.691 1.00 89.19 72 SER A N 1
ATOM 567 C CA . SER A 1 72 ? 2.734 6.498 1.978 1.00 89.19 72 SER A CA 1
ATOM 568 C C . SER A 1 72 ? 1.636 7.542 2.200 1.00 89.19 72 SER A C 1
ATOM 570 O O . SER A 1 72 ? 1.884 8.718 1.917 1.00 89.19 72 SER A O 1
ATOM 572 N N . PRO A 1 73 ? 0.450 7.133 2.682 1.00 94.62 73 PRO A N 1
ATOM 573 C CA . PRO A 1 73 ? -0.622 8.073 2.951 1.00 94.62 73 PRO A CA 1
ATOM 574 C C . PRO A 1 73 ? -0.207 9.040 4.061 1.00 94.62 73 PRO A C 1
ATOM 576 O O . PRO A 1 73 ? 0.487 8.651 5.006 1.00 94.62 73 PRO A O 1
ATOM 579 N N . ASP A 1 74 ? -0.675 10.281 3.972 1.00 95.56 74 ASP A N 1
ATOM 580 C CA . ASP A 1 74 ? -0.696 11.155 5.141 1.00 95.56 74 ASP A CA 1
ATOM 581 C C . ASP A 1 74 ? -1.700 10.642 6.192 1.00 95.56 74 ASP A C 1
ATOM 583 O O . ASP A 1 74 ? -2.395 9.637 6.003 1.00 95.56 74 ASP A O 1
ATOM 587 N N . GLN A 1 75 ? -1.763 11.321 7.336 1.00 96.12 75 GLN A N 1
ATOM 588 C CA . GLN A 1 75 ? -2.632 10.908 8.432 1.00 96.12 75 GLN A CA 1
ATOM 589 C C . GLN A 1 75 ? -4.113 10.860 8.031 1.00 96.12 75 GLN A C 1
ATOM 591 O O . GLN A 1 75 ? -4.803 9.898 8.363 1.00 96.12 75 GLN A O 1
ATOM 596 N N . GLU A 1 76 ? -4.614 11.869 7.320 1.00 97.38 76 GLU A N 1
ATOM 597 C CA . GLU A 1 76 ? -6.028 11.937 6.947 1.00 97.38 76 GLU A CA 1
ATOM 598 C C . GLU A 1 76 ? -6.371 10.905 5.876 1.00 97.38 76 GLU A C 1
ATOM 600 O O . GLU A 1 76 ? -7.395 10.230 5.974 1.00 97.38 76 GLU A O 1
ATOM 605 N N . GLN A 1 77 ? -5.481 10.693 4.906 1.00 97.81 77 GLN A N 1
ATOM 606 C CA . GLN A 1 77 ? -5.600 9.623 3.921 1.00 97.81 77 GLN A CA 1
ATOM 607 C C . GLN A 1 77 ? -5.608 8.248 4.593 1.00 97.81 77 GLN A C 1
ATOM 609 O O . GLN A 1 77 ? -6.430 7.398 4.254 1.00 97.81 77 GLN A O 1
ATOM 614 N N . TYR A 1 78 ? -4.735 8.021 5.575 1.00 98.06 78 TYR A N 1
ATOM 615 C CA . TYR A 1 78 ? -4.713 6.785 6.352 1.00 98.06 78 TYR A CA 1
ATOM 616 C C . TYR A 1 78 ? -6.029 6.567 7.106 1.00 98.06 78 TYR A C 1
ATOM 618 O O . TYR A 1 78 ? -6.608 5.482 7.032 1.00 98.06 78 TYR A O 1
ATOM 626 N N . LEU A 1 79 ? -6.541 7.602 7.774 1.00 98.19 79 LEU A N 1
ATOM 627 C CA . LEU A 1 79 ? -7.815 7.545 8.488 1.00 98.19 79 LEU A CA 1
ATOM 628 C C . LEU A 1 79 ? -9.005 7.326 7.545 1.00 98.19 79 LEU A C 1
ATOM 630 O O . LEU A 1 79 ? -9.915 6.572 7.885 1.00 98.19 79 LEU A O 1
ATOM 634 N N . ALA A 1 80 ? -8.982 7.908 6.345 1.00 98.19 80 ALA A N 1
ATOM 635 C CA . ALA A 1 80 ? -9.984 7.662 5.312 1.00 98.19 80 ALA A CA 1
ATOM 636 C C . ALA A 1 80 ? -9.956 6.204 4.821 1.00 98.19 80 ALA A C 1
ATOM 638 O O . ALA A 1 80 ? -11.008 5.576 4.695 1.00 98.19 80 ALA A O 1
ATOM 639 N N . ILE A 1 81 ? -8.761 5.636 4.605 1.00 98.00 81 ILE A N 1
ATOM 640 C CA . ILE A 1 81 ? -8.594 4.218 4.247 1.00 98.00 81 ILE A CA 1
ATOM 641 C C . ILE A 1 81 ? -9.169 3.323 5.349 1.00 98.00 81 ILE A C 1
ATOM 643 O O . ILE A 1 81 ? -9.920 2.396 5.050 1.00 98.00 81 ILE A O 1
ATOM 647 N N . VAL A 1 82 ? -8.847 3.600 6.616 1.00 98.25 82 VAL A N 1
ATOM 648 C CA . VAL A 1 82 ? -9.372 2.843 7.762 1.00 98.25 82 VAL A CA 1
ATOM 649 C C . VAL A 1 82 ? -10.893 2.935 7.839 1.00 98.25 82 VAL A C 1
ATOM 651 O O . VAL A 1 82 ? -11.546 1.903 7.966 1.00 98.25 82 VAL A O 1
ATOM 654 N N . GLY A 1 83 ? -11.459 4.138 7.719 1.00 98.00 83 GLY A N 1
ATOM 655 C CA . GLY A 1 83 ? -12.906 4.347 7.750 1.00 98.00 83 GLY A CA 1
ATOM 656 C C . GLY A 1 83 ? -13.632 3.551 6.666 1.00 98.00 83 GLY A C 1
ATOM 657 O O . GLY A 1 83 ? -14.601 2.850 6.952 1.00 98.00 83 GLY A O 1
ATOM 658 N N . GLU A 1 84 ? -13.125 3.577 5.433 1.00 98.06 84 GLU A N 1
ATOM 659 C CA . GLU A 1 84 ? -13.732 2.840 4.323 1.00 98.06 84 GLU A CA 1
ATOM 660 C C . GLU A 1 84 ? -13.583 1.318 4.474 1.00 98.06 84 GLU A C 1
ATOM 662 O O . GLU A 1 84 ? -14.497 0.563 4.136 1.00 98.06 84 GLU A O 1
ATOM 667 N N . LEU A 1 85 ? -12.454 0.843 5.006 1.00 98.06 85 LEU A N 1
ATOM 668 C CA . LEU A 1 85 ? -12.259 -0.576 5.304 1.00 98.06 85 LEU A CA 1
ATOM 669 C C . LEU A 1 85 ? -13.176 -1.052 6.438 1.00 98.06 85 LEU A C 1
ATOM 671 O O . LEU A 1 85 ? -13.787 -2.109 6.300 1.00 98.06 85 LEU A O 1
ATOM 675 N N . ALA A 1 86 ? -13.321 -0.271 7.511 1.00 97.69 86 ALA A N 1
ATOM 676 C CA . ALA A 1 86 ? -14.226 -0.575 8.618 1.00 97.69 86 ALA A CA 1
ATOM 677 C C . ALA A 1 86 ? -15.689 -0.616 8.151 1.00 97.69 86 ALA A C 1
ATOM 679 O O . ALA A 1 86 ? -16.411 -1.563 8.463 1.00 97.69 86 ALA A O 1
ATOM 680 N N . ARG A 1 87 ? -16.096 0.344 7.307 1.00 96.69 87 ARG A N 1
ATOM 681 C CA . ARG A 1 87 ? -17.422 0.374 6.676 1.00 96.69 87 ARG A CA 1
ATOM 682 C C . ARG A 1 87 ? -17.677 -0.870 5.824 1.00 96.69 87 ARG A C 1
ATOM 684 O O . ARG A 1 87 ? -18.740 -1.472 5.930 1.00 96.69 87 ARG A O 1
ATOM 691 N N . LYS A 1 88 ? -16.706 -1.283 5.000 1.00 96.88 88 LYS A N 1
ATOM 692 C CA . LYS A 1 88 ? -16.791 -2.516 4.191 1.00 96.88 88 LYS A CA 1
ATOM 693 C C . LYS A 1 88 ? -16.839 -3.786 5.039 1.00 96.88 88 LYS A C 1
ATOM 695 O O . LYS A 1 88 ? -17.434 -4.765 4.607 1.00 96.88 88 LYS A O 1
ATOM 700 N N . ALA A 1 89 ? -16.215 -3.767 6.212 1.00 95.62 89 ALA A N 1
ATOM 701 C CA . ALA A 1 89 ? -16.246 -4.863 7.174 1.00 95.62 89 ALA A CA 1
ATOM 702 C C . ALA A 1 89 ? -17.515 -4.870 8.049 1.00 95.62 89 ALA A C 1
ATOM 704 O O . ALA A 1 89 ? -17.694 -5.801 8.825 1.00 95.62 89 ALA A O 1
ATOM 705 N N . GLY A 1 90 ? -18.392 -3.864 7.934 1.00 95.31 90 GLY A N 1
ATOM 706 C CA . GLY A 1 90 ? -19.623 -3.767 8.723 1.00 95.31 90 GLY A CA 1
ATOM 707 C C . GLY A 1 90 ? -19.407 -3.409 10.197 1.00 95.31 90 GLY A C 1
ATOM 708 O O . GLY A 1 90 ? -20.317 -3.599 11.001 1.00 95.31 90 GLY A O 1
ATOM 709 N N . LEU A 1 91 ? -18.229 -2.891 10.564 1.00 94.75 91 LEU A N 1
ATOM 710 C CA . LEU A 1 91 ? -17.907 -2.553 11.951 1.00 94.75 91 LEU A CA 1
ATOM 711 C C . LEU A 1 91 ? -18.694 -1.315 12.398 1.00 94.75 91 LEU A C 1
ATOM 713 O O . LEU A 1 91 ? -18.604 -0.253 11.780 1.00 94.75 91 LEU A O 1
ATOM 717 N N . GLN A 1 92 ? -19.440 -1.451 13.493 1.00 91.06 92 GLN A N 1
ATOM 718 C CA . GLN A 1 92 ? -20.182 -0.359 14.124 1.00 91.06 92 GLN A CA 1
ATOM 719 C C . GLN A 1 92 ? -19.335 0.222 15.260 1.00 91.06 92 GLN A C 1
ATOM 721 O O . GLN A 1 92 ? -19.317 -0.303 16.370 1.00 91.06 92 GLN A O 1
ATOM 726 N N . MET A 1 93 ? -18.594 1.290 14.971 1.00 92.94 93 MET A N 1
ATOM 727 C CA . MET A 1 93 ? -17.768 2.006 15.944 1.00 92.94 93 MET A CA 1
ATOM 728 C C . MET A 1 93 ? -17.935 3.510 15.746 1.00 92.94 93 MET A C 1
ATOM 730 O O . MET A 1 93 ? -18.089 3.980 14.617 1.00 92.94 93 MET A O 1
ATOM 734 N N . GLU A 1 94 ? -17.900 4.265 16.841 1.00 96.25 94 GLU A N 1
ATOM 735 C CA . GLU A 1 94 ? -17.945 5.723 16.778 1.00 96.25 94 GLU A CA 1
ATOM 736 C C . GLU A 1 94 ? -16.724 6.255 15.983 1.00 96.25 94 GLU A C 1
ATOM 738 O O . GLU A 1 94 ? -15.599 5.788 16.203 1.00 96.25 94 GLU A O 1
ATOM 743 N N . PRO A 1 95 ? -16.912 7.181 15.018 1.00 95.69 95 PRO A N 1
ATOM 744 C CA . PRO A 1 95 ? -15.835 7.632 14.137 1.00 95.69 95 PRO A CA 1
ATOM 745 C C . PRO A 1 95 ? -14.604 8.216 14.842 1.00 95.69 95 PRO A C 1
ATOM 747 O O . PRO A 1 95 ? -13.483 7.969 14.389 1.00 95.69 95 PRO A O 1
ATOM 750 N N . ALA A 1 96 ? -14.765 8.993 15.915 1.00 97.25 96 ALA A N 1
ATOM 751 C CA . ALA A 1 96 ? -13.636 9.550 16.654 1.00 97.25 96 ALA A CA 1
ATOM 752 C C . ALA A 1 96 ? -12.838 8.453 17.377 1.00 97.25 96 ALA A C 1
ATOM 754 O O . ALA A 1 96 ? -11.605 8.471 17.330 1.00 97.25 96 ALA A O 1
ATOM 755 N N . GLU A 1 97 ? -13.507 7.454 17.951 1.00 97.31 97 GLU A N 1
ATOM 756 C CA . GLU A 1 97 ? -12.865 6.295 18.571 1.00 97.31 97 GLU A CA 1
ATOM 757 C C . GLU A 1 97 ? -12.126 5.436 17.540 1.00 97.31 97 GLU A C 1
ATOM 759 O O . GLU A 1 97 ? -10.960 5.087 17.752 1.00 97.31 97 GLU A O 1
ATOM 764 N N . LEU A 1 98 ? -12.740 5.170 16.382 1.00 97.69 98 LEU A N 1
ATOM 765 C CA . LEU A 1 98 ? -12.090 4.449 15.285 1.00 97.69 98 LEU A CA 1
ATOM 766 C C . LEU A 1 98 ? -10.803 5.160 14.854 1.00 97.69 98 LEU A C 1
ATOM 768 O O . LEU A 1 98 ? -9.756 4.525 14.719 1.00 97.69 98 LEU A O 1
ATOM 772 N N . ARG A 1 99 ? -10.861 6.486 14.678 1.00 98.06 99 ARG A N 1
ATOM 773 C CA . ARG A 1 99 ? -9.697 7.301 14.306 1.00 98.06 99 ARG A CA 1
ATOM 774 C C . ARG A 1 99 ? -8.617 7.246 15.383 1.00 98.06 99 ARG A C 1
ATOM 776 O O . ARG A 1 99 ? -7.457 6.993 15.061 1.00 98.06 99 ARG A O 1
ATOM 783 N N . ARG A 1 100 ? -8.980 7.423 16.656 1.00 98.19 100 ARG A N 1
ATOM 784 C CA . ARG A 1 100 ? -8.043 7.381 17.789 1.00 98.19 100 ARG A CA 1
ATOM 785 C C . ARG A 1 100 ? -7.312 6.040 17.860 1.00 98.19 100 ARG A C 1
ATOM 787 O O . ARG A 1 100 ? -6.080 6.012 17.901 1.00 98.19 100 ARG A O 1
ATOM 794 N N . ARG A 1 101 ? -8.055 4.930 17.812 1.00 97.69 101 ARG A N 1
ATOM 795 C CA . ARG A 1 101 ? -7.496 3.570 17.831 1.00 97.69 101 ARG A CA 1
ATOM 796 C C . ARG A 1 101 ? -6.631 3.292 16.601 1.00 97.69 101 ARG A C 1
ATOM 798 O O . ARG A 1 101 ? -5.568 2.694 16.741 1.00 97.69 101 ARG A O 1
ATOM 805 N N . ALA A 1 102 ? -7.026 3.771 15.422 1.00 97.88 102 ALA A N 1
ATOM 806 C CA . ALA A 1 102 ? -6.260 3.602 14.189 1.00 97.88 102 ALA A CA 1
ATOM 807 C C . ALA A 1 102 ? -4.897 4.303 14.230 1.00 97.88 102 ALA A C 1
ATOM 809 O O . ALA A 1 102 ? -3.903 3.742 13.758 1.00 97.88 102 ALA A O 1
ATOM 810 N N . LEU A 1 103 ? -4.842 5.523 14.778 1.00 97.81 103 LEU A N 1
ATOM 811 C CA . LEU A 1 103 ? -3.589 6.264 14.958 1.00 97.81 103 LEU A CA 1
ATOM 812 C C . LEU A 1 103 ? -2.683 5.564 15.967 1.00 97.81 103 LEU A C 1
ATOM 814 O O . LEU A 1 103 ? -1.499 5.375 15.697 1.00 97.81 103 LEU A O 1
ATOM 818 N N . GLN A 1 104 ? -3.250 5.113 17.087 1.00 97.31 104 GLN A N 1
ATOM 819 C CA . GLN A 1 104 ? -2.516 4.330 18.076 1.00 97.31 104 GLN A CA 1
ATOM 820 C C . GLN A 1 104 ? -1.952 3.047 17.450 1.00 97.31 104 GLN A C 1
ATOM 822 O O . GLN A 1 104 ? -0.774 2.744 17.617 1.00 97.31 104 GLN A O 1
ATOM 827 N N . TRP A 1 105 ? -2.751 2.332 16.658 1.00 97.44 105 TRP A N 1
ATOM 828 C CA . TRP A 1 105 ? -2.312 1.134 15.950 1.00 97.44 105 TRP A CA 1
ATOM 829 C C . TRP A 1 105 ? -1.133 1.406 15.010 1.00 97.44 105 TRP A C 1
ATOM 831 O O . TRP A 1 105 ? -0.151 0.664 15.038 1.00 97.44 105 TRP A O 1
ATOM 841 N N . ALA A 1 106 ? -1.198 2.482 14.218 1.00 96.56 106 ALA A N 1
ATOM 842 C CA . ALA A 1 106 ? -0.139 2.852 13.280 1.00 96.56 106 ALA A CA 1
ATOM 843 C C . ALA A 1 106 ? 1.197 3.153 13.974 1.00 96.56 106 ALA A C 1
ATOM 845 O O . ALA A 1 106 ? 2.246 2.779 13.447 1.00 96.56 106 ALA A O 1
ATOM 846 N N . LEU A 1 107 ? 1.167 3.776 15.159 1.00 95.31 107 LEU A N 1
ATOM 847 C CA . LEU A 1 107 ? 2.367 4.039 15.961 1.00 95.31 107 LEU A CA 1
ATOM 848 C C . LEU A 1 107 ? 3.079 2.744 16.376 1.00 95.31 107 LEU A C 1
ATOM 850 O O . LEU A 1 107 ? 4.307 2.702 16.382 1.00 95.31 107 LEU A O 1
ATOM 854 N N . TYR A 1 108 ? 2.326 1.681 16.668 1.00 94.00 108 TYR A N 1
ATOM 855 C CA . TYR A 1 108 ? 2.885 0.381 17.050 1.00 94.00 108 TYR A CA 1
ATOM 856 C C . TYR A 1 108 ? 3.221 -0.534 15.855 1.00 94.00 108 TYR A C 1
ATOM 858 O O . TYR A 1 108 ? 3.962 -1.499 16.030 1.00 94.00 108 TYR A O 1
ATOM 866 N N . HIS A 1 109 ? 2.722 -0.247 14.643 1.00 88.94 109 HIS A N 1
ATOM 867 C CA . HIS A 1 109 ? 2.784 -1.168 13.494 1.00 88.94 109 HIS A CA 1
ATOM 868 C C . HIS A 1 109 ? 3.362 -0.537 12.217 1.00 88.94 109 HIS A C 1
ATOM 870 O O . HIS A 1 109 ? 2.674 -0.389 11.206 1.00 88.94 109 HIS A O 1
ATOM 876 N N . ASN A 1 110 ? 4.664 -0.225 12.237 1.00 85.88 110 ASN A N 1
ATOM 877 C CA . ASN A 1 110 ? 5.444 0.252 11.079 1.00 85.88 110 ASN A CA 1
ATOM 878 C C . ASN A 1 110 ? 4.852 1.481 10.348 1.00 85.88 110 ASN A C 1
ATOM 880 O O . ASN A 1 110 ? 5.146 1.707 9.173 1.00 85.88 110 ASN A O 1
ATOM 884 N N . GLY A 1 111 ? 4.053 2.295 11.044 1.00 91.19 111 GLY A N 1
ATOM 885 C CA . GLY A 1 111 ? 3.508 3.549 10.534 1.00 91.19 111 GLY A CA 1
ATOM 886 C C . GLY A 1 111 ? 2.260 3.409 9.659 1.00 91.19 111 GLY A C 1
ATOM 887 O O . GLY A 1 111 ? 1.700 2.330 9.453 1.00 91.19 111 GLY A O 1
ATOM 888 N N . ALA A 1 112 ? 1.805 4.551 9.145 1.00 94.12 112 ALA A N 1
ATOM 889 C CA . ALA A 1 112 ? 0.605 4.656 8.326 1.00 94.12 112 ALA A CA 1
ATOM 890 C C . ALA A 1 112 ? 0.823 4.048 6.931 1.00 94.12 112 ALA A C 1
ATOM 892 O O . ALA A 1 112 ? 1.630 4.522 6.130 1.00 94.12 112 ALA A O 1
ATOM 893 N N . SER A 1 113 ? 0.079 2.987 6.625 1.00 94.94 113 SER A N 1
ATOM 894 C CA . SER A 1 113 ? 0.053 2.365 5.302 1.00 94.94 113 SER A CA 1
ATOM 895 C C . SER A 1 113 ? -1.287 1.673 5.061 1.00 94.94 113 SER A C 1
ATOM 897 O O . SER A 1 113 ? -2.000 1.339 6.008 1.00 94.94 113 SER A O 1
ATOM 899 N N . GLY A 1 114 ? -1.616 1.388 3.797 1.00 94.31 114 GLY A N 1
ATOM 900 C CA . GLY A 1 114 ? -2.808 0.596 3.474 1.00 94.31 114 GLY A CA 1
ATOM 901 C C . GLY A 1 114 ? -2.774 -0.817 4.078 1.00 94.31 114 GLY A C 1
ATOM 902 O O . GLY A 1 114 ? -3.813 -1.346 4.469 1.00 94.31 114 GLY A O 1
ATOM 903 N N . ARG A 1 115 ? -1.578 -1.412 4.221 1.00 94.94 115 ARG A N 1
ATOM 904 C CA . ARG A 1 115 ? -1.397 -2.703 4.904 1.00 94.94 115 ARG A CA 1
ATOM 905 C C . ARG A 1 115 ? -1.724 -2.583 6.390 1.00 94.94 115 ARG A C 1
ATOM 907 O O . ARG A 1 115 ? -2.507 -3.380 6.894 1.00 94.94 115 ARG A O 1
ATOM 914 N N . THR A 1 116 ? -1.158 -1.581 7.057 1.00 97.00 116 THR A N 1
ATOM 915 C CA . THR A 1 116 ? -1.385 -1.315 8.483 1.00 97.00 116 THR A CA 1
ATOM 916 C C . THR A 1 116 ? -2.864 -1.043 8.764 1.00 97.00 116 THR A C 1
ATOM 918 O O . THR A 1 116 ? -3.414 -1.594 9.711 1.00 97.00 116 THR A O 1
ATOM 921 N N . ALA A 1 117 ? -3.535 -0.279 7.892 1.00 97.62 117 ALA A N 1
ATOM 922 C CA . ALA A 1 117 ? -4.969 -0.002 7.986 1.00 97.62 117 ALA A CA 1
ATOM 923 C C . ALA A 1 117 ? -5.823 -1.278 7.894 1.00 97.62 117 ALA A C 1
ATOM 925 O O . ALA A 1 117 ? -6.752 -1.462 8.676 1.00 97.62 117 ALA A O 1
ATOM 926 N N . ARG A 1 118 ? -5.499 -2.183 6.961 1.00 97.44 118 ARG A N 1
ATOM 927 C CA . ARG A 1 118 ? -6.191 -3.474 6.836 1.00 97.44 118 ARG A CA 1
ATOM 928 C C . ARG A 1 118 ? -5.974 -4.361 8.057 1.00 97.44 118 ARG A C 1
ATOM 930 O O . ARG A 1 118 ? -6.946 -4.884 8.580 1.00 97.44 118 ARG A O 1
ATOM 937 N N . GLN A 1 119 ? -4.735 -4.468 8.536 1.00 97.50 119 GLN A N 1
ATOM 938 C CA . GLN A 1 119 ? -4.416 -5.231 9.747 1.00 97.50 119 GLN A CA 1
ATOM 939 C C . GLN A 1 119 ? -5.184 -4.717 10.969 1.00 97.50 119 GLN A C 1
ATOM 941 O O . GLN A 1 119 ? -5.705 -5.520 11.733 1.00 97.50 119 GLN A O 1
ATOM 946 N N . PHE A 1 120 ? -5.300 -3.395 11.120 1.00 97.75 120 PHE A N 1
ATOM 947 C CA . PHE A 1 120 ? -6.099 -2.785 12.180 1.00 97.75 120 PHE A CA 1
ATOM 948 C C . PHE A 1 120 ? -7.580 -3.179 12.096 1.00 97.75 120 PHE A C 1
ATOM 950 O O . PHE A 1 120 ? -8.175 -3.570 13.094 1.00 97.75 120 PHE A O 1
ATOM 95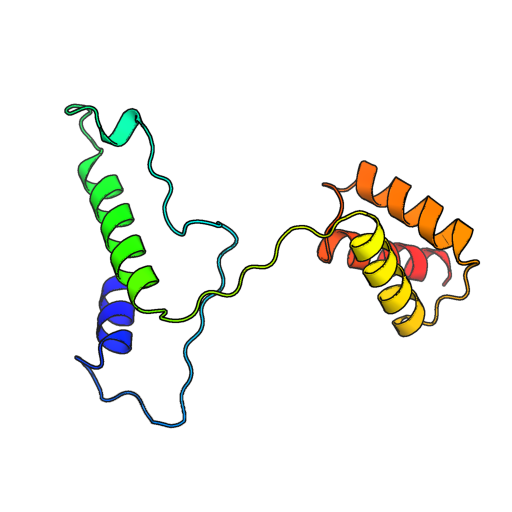7 N N . VAL A 1 121 ? -8.179 -3.103 10.905 1.00 97.81 121 VAL A N 1
ATOM 958 C CA . VAL A 1 121 ? -9.596 -3.445 10.694 1.00 97.81 121 VAL A CA 1
ATOM 959 C C . VAL A 1 121 ? -9.848 -4.939 10.907 1.00 97.81 121 VAL A C 1
ATOM 961 O O . VAL A 1 121 ? -10.843 -5.304 11.524 1.00 97.81 121 VAL A O 1
ATOM 964 N N . ASP A 1 122 ? -8.944 -5.802 10.437 1.00 97.00 122 ASP A N 1
ATOM 965 C CA . ASP A 1 122 ? -9.027 -7.247 10.669 1.00 97.00 122 ASP A CA 1
ATOM 966 C C . ASP A 1 122 ? -8.902 -7.582 12.167 1.00 97.00 122 ASP A C 1
ATOM 968 O O . ASP A 1 122 ? -9.629 -8.445 12.656 1.00 97.00 122 ASP A O 1
ATOM 972 N N . TYR A 1 123 ? -8.040 -6.867 12.900 1.00 96.56 123 TYR A N 1
ATOM 973 C CA . TYR A 1 123 ? -7.930 -6.965 14.357 1.00 96.56 123 TYR A CA 1
ATOM 974 C C . TYR A 1 123 ? -9.228 -6.546 15.059 1.00 96.56 123 TYR A C 1
ATOM 976 O O . TYR A 1 123 ? -9.738 -7.301 15.881 1.00 96.56 123 TYR A O 1
ATOM 984 N N . LEU A 1 124 ? -9.806 -5.395 14.692 1.00 96.19 124 LEU A N 1
ATOM 985 C CA . LEU A 1 124 ? -11.084 -4.944 15.251 1.00 96.19 124 LEU A CA 1
ATOM 986 C C . LEU A 1 124 ? -12.220 -5.929 14.987 1.00 96.19 124 LEU A C 1
ATOM 988 O O . LEU A 1 124 ? -13.058 -6.132 15.858 1.00 96.19 124 LEU A O 1
ATOM 992 N N . ARG A 1 125 ? -12.261 -6.533 13.794 1.00 94.94 125 ARG A N 1
ATOM 993 C CA . ARG A 1 125 ? -13.272 -7.543 13.473 1.00 94.94 125 ARG A CA 1
ATOM 994 C C . ARG A 1 125 ? -13.174 -8.736 14.421 1.00 94.94 125 ARG A C 1
ATOM 996 O O . ARG A 1 125 ? -14.196 -9.145 14.941 1.00 94.94 125 ARG A O 1
ATOM 1003 N N . GLY A 1 126 ? -11.966 -9.239 14.680 1.00 93.06 126 GLY A N 1
ATOM 1004 C CA . GLY A 1 126 ? -11.770 -10.360 15.606 1.00 93.06 126 GLY A CA 1
ATOM 1005 C C . GLY A 1 126 ? -11.996 -10.022 17.087 1.00 93.06 126 GLY A C 1
ATOM 1006 O O . GLY A 1 126 ? -12.159 -10.931 17.886 1.00 93.06 126 GLY A O 1
ATOM 1007 N N . GLU A 1 127 ? -11.982 -8.744 17.472 1.00 91.69 127 GLU A N 1
ATOM 1008 C CA . GLU A 1 127 ? -12.303 -8.292 18.838 1.00 91.69 127 GLU A CA 1
ATOM 1009 C C . GLU A 1 127 ? -13.816 -8.136 19.072 1.00 91.69 127 GLU A C 1
ATOM 1011 O O . GLU A 1 127 ? -14.268 -8.202 20.212 1.00 91.69 127 GLU A O 1
ATOM 1016 N N . LEU A 1 128 ? -14.580 -7.876 18.005 1.00 83.44 128 LEU A N 1
ATOM 1017 C CA . LEU A 1 128 ? -16.020 -7.590 18.050 1.00 83.44 128 LEU A CA 1
ATOM 1018 C C . LEU A 1 128 ? -16.908 -8.796 17.684 1.00 83.44 128 LEU A C 1
ATOM 1020 O O . LEU A 1 128 ? -18.131 -8.679 17.779 1.00 83.44 128 LEU A O 1
ATOM 1024 N N . GLU A 1 129 ? -16.307 -9.906 17.249 1.00 70.12 129 GLU A N 1
ATOM 1025 C CA . GLU A 1 129 ? -16.937 -11.235 17.142 1.00 70.12 129 GLU A CA 1
ATOM 1026 C C . GLU A 1 129 ? -17.020 -11.923 18.513 1.00 70.12 129 GLU A C 1
ATOM 1028 O O . GLU A 1 129 ? -18.079 -12.534 18.788 1.00 70.12 129 GLU A O 1
#

Secondary structure (DSSP, 8-state):
-HHHHHHHHHHTSSSPPPTT-------SSSSSS---GGGGS---SS-HHHHHHHHHHHHHHTT-------PPP-HHHHHHHHHHHHHHTT----HHHHHHHHHHHHHHTTSS-HHHHHHHHHHHHHHH-

Radius of gyration: 21.95 Å; chains: 1; bounding box: 59×29×51 Å

InterPro domains:
  IPR008533 Protein of unknown function DUF815 [PF05673] (2-127)
  IPR008533 Protein of unknown function DUF815 [PTHR42935] (2-128)
  IPR027417 P-loop containing nucleoside triphosphate hydrolase [SSF52540] (7-125)

pLDDT: mean 78.66, std 18.01, range [44.16, 98.25]

Foldseek 3Di:
DPQVVVLCVLVCVVHNDDPPDDDDDDDPDPDLADDDPVVPDPDDDPCPVVVVVRVSSVSVVVSPPDDDDDDFDDLVRLLVLLVVLLVVVVHDDDSVVSSVQLQVQQVVPVHRHNVSSNVSSVVSSVVVD